Protein AF-A0A4Q3RUY1-F1 (afdb_monomer_lite)

Sequence (72 aa):
MTNAAIIPVKQTNCSVQAYTTRQLAALYQVSPKVFLRWIKPFRKSIGKKNGWHFNHAQVALIFSLLGAPGDE

Radius of gyration: 14.76 Å; chains: 1; bounding box: 42×26×31 Å

Secondary structure (DSSP, 8-state):
------------------EEHHHHHHHTTS-HHHHHHHHSTTHHHH---BTTEE-HHHHHHHHHHH--TT--

Foldseek 3Di:
DDDDDPDPPPPDPDPLDWDFLCRVCVLQPHDSVVSCVLCVVVCVVLDDDPPRTRGNVSVVVSCVRVPGRPPD

Structure (mmCIF, N/CA/C/O backbone):
data_AF-A0A4Q3RUY1-F1
#
_entry.id   AF-A0A4Q3RUY1-F1
#
loop_
_atom_site.group_PDB
_atom_site.id
_atom_site.type_symbol
_atom_site.label_atom_id
_atom_site.label_alt_id
_atom_site.label_comp_id
_atom_site.label_asym_id
_atom_site.label_entity_id
_atom_site.label_seq_id
_atom_site.pdbx_PDB_ins_code
_atom_site.Cartn_x
_atom_site.Cartn_y
_atom_site.Cartn_z
_atom_site.occupancy
_atom_site.B_iso_or_equiv
_atom_site.auth_seq_id
_atom_site.auth_comp_id
_atom_site.auth_asym_id
_atom_site.auth_atom_id
_atom_site.pdbx_PDB_model_num
ATOM 1 N N . MET A 1 1 ? -34.745 -14.763 20.137 1.00 46.44 1 MET A N 1
ATOM 2 C CA . MET A 1 1 ? -33.447 -14.165 20.515 1.00 46.44 1 MET A CA 1
ATOM 3 C C . MET A 1 1 ? -32.447 -15.297 20.690 1.00 46.44 1 MET A C 1
ATOM 5 O O . MET A 1 1 ? -32.342 -15.819 21.787 1.00 46.44 1 MET A O 1
ATOM 9 N N . THR A 1 2 ? -31.785 -15.752 19.626 1.00 38.47 2 THR A N 1
ATOM 10 C CA . THR A 1 2 ? -30.820 -16.858 19.744 1.00 38.47 2 THR A CA 1
ATOM 11 C C . THR A 1 2 ? -29.705 -16.732 18.718 1.00 38.47 2 THR A C 1
ATOM 13 O O . THR A 1 2 ? -29.950 -16.776 17.517 1.00 38.47 2 THR A O 1
ATOM 16 N N . ASN A 1 3 ? -28.497 -16.648 19.274 1.00 39.81 3 ASN A N 1
ATOM 17 C CA . ASN A 1 3 ? -27.215 -17.082 18.734 1.00 39.81 3 ASN A CA 1
ATOM 18 C C . ASN A 1 3 ? -26.661 -16.276 17.558 1.00 39.81 3 ASN A C 1
ATOM 20 O O . ASN A 1 3 ? -26.789 -16.635 16.391 1.00 39.81 3 ASN A O 1
ATOM 24 N N . ALA A 1 4 ? -25.933 -15.214 17.921 1.00 48.84 4 ALA A N 1
ATOM 25 C CA . ALA A 1 4 ? -24.828 -14.719 17.118 1.00 48.84 4 ALA A CA 1
ATOM 26 C C . ALA A 1 4 ? -23.917 -15.909 16.780 1.00 48.84 4 ALA A C 1
ATOM 28 O O . ALA A 1 4 ? -23.320 -16.514 17.671 1.00 48.84 4 ALA A O 1
ATOM 29 N N . ALA A 1 5 ? -23.859 -16.275 15.501 1.00 49.06 5 ALA A N 1
ATOM 30 C CA . ALA A 1 5 ? -22.885 -17.222 14.995 1.00 49.06 5 ALA A CA 1
ATOM 31 C C . ALA A 1 5 ? -21.494 -16.636 15.259 1.00 49.06 5 ALA A C 1
ATOM 33 O O . ALA A 1 5 ? -21.061 -15.691 14.599 1.00 49.06 5 ALA A O 1
ATOM 34 N N . ILE A 1 6 ? -20.822 -17.163 16.279 1.00 58.03 6 ILE A N 1
ATOM 35 C CA . ILE A 1 6 ? -19.418 -16.887 16.553 1.00 58.03 6 ILE A CA 1
ATOM 36 C C . ILE A 1 6 ? -18.654 -17.520 15.392 1.00 58.03 6 ILE A C 1
ATOM 38 O O . ILE A 1 6 ? -18.438 -18.729 15.358 1.00 58.03 6 ILE A O 1
ATOM 42 N N . ILE A 1 7 ? -18.310 -16.705 14.394 1.00 60.31 7 ILE A N 1
ATOM 43 C CA . ILE A 1 7 ? -17.371 -17.097 13.346 1.00 60.31 7 ILE A CA 1
ATOM 44 C C . ILE A 1 7 ? -16.065 -17.438 14.071 1.00 60.31 7 ILE A C 1
ATOM 46 O O . ILE A 1 7 ? -15.563 -16.585 14.811 1.00 60.31 7 ILE A O 1
ATOM 50 N N . PRO A 1 8 ? -15.499 -18.646 13.903 1.00 44.53 8 PRO A N 1
ATOM 51 C CA . PRO A 1 8 ? -14.185 -18.935 14.438 1.00 44.53 8 PRO A CA 1
ATOM 52 C C . PRO A 1 8 ? -13.192 -18.081 13.652 1.00 44.53 8 PRO A C 1
ATOM 54 O O . PRO A 1 8 ? -12.751 -18.445 12.562 1.00 44.53 8 PRO A O 1
ATOM 57 N N . VAL A 1 9 ? -12.855 -16.906 14.188 1.00 57.69 9 VAL A N 1
ATOM 58 C CA . VAL A 1 9 ? -11.650 -16.195 13.777 1.00 57.69 9 VAL A CA 1
ATOM 59 C C . VAL A 1 9 ? -10.526 -17.167 14.074 1.00 57.69 9 VAL A C 1
ATOM 61 O O . VAL A 1 9 ? -10.229 -17.458 15.232 1.00 57.69 9 VAL A O 1
ATOM 64 N N . LYS A 1 10 ? -9.952 -17.740 13.017 1.00 48.09 10 LYS A N 1
ATOM 65 C CA . LYS A 1 10 ? -8.739 -18.536 13.104 1.00 48.09 10 LYS A CA 1
ATOM 66 C C . LYS A 1 10 ? -7.685 -17.611 13.704 1.00 48.09 10 LYS A C 1
ATOM 68 O O . LYS A 1 10 ? -7.100 -16.799 12.994 1.00 48.09 10 LYS A O 1
ATOM 73 N N . GLN A 1 11 ? -7.491 -17.689 15.018 1.00 52.22 11 GLN A N 1
ATOM 74 C CA . GLN A 1 11 ? -6.414 -17.010 15.719 1.00 52.22 11 GLN A CA 1
ATOM 75 C C . GLN A 1 11 ? -5.123 -17.736 15.340 1.00 52.22 11 GLN A C 1
ATOM 77 O O . GLN A 1 11 ? -4.547 -18.506 16.103 1.00 52.22 11 GLN A O 1
ATOM 82 N N . THR A 1 12 ? -4.688 -17.554 14.100 1.00 45.69 12 THR A N 1
ATOM 83 C CA . THR A 1 12 ? -3.304 -17.794 13.746 1.00 45.69 12 THR A CA 1
ATOM 84 C C . THR A 1 12 ? -2.494 -16.822 14.590 1.00 45.69 12 THR A C 1
ATOM 86 O O . THR A 1 12 ? -2.755 -15.618 14.569 1.00 45.69 12 THR A O 1
ATOM 89 N N . ASN A 1 13 ? -1.527 -17.344 15.346 1.00 45.00 13 ASN A N 1
ATOM 90 C CA . ASN A 1 13 ? -0.388 -16.587 15.862 1.00 45.00 13 ASN A CA 1
ATOM 91 C C . ASN A 1 13 ? 0.379 -16.009 14.660 1.00 45.00 13 ASN A C 1
ATOM 93 O O . ASN A 1 13 ? 1.444 -16.482 14.274 1.00 45.00 13 ASN A O 1
ATOM 97 N N . CYS A 1 14 ? -0.239 -15.050 13.980 1.00 43.31 14 CYS A N 1
ATOM 98 C CA . CYS A 1 14 ? 0.283 -14.387 12.817 1.00 43.31 14 CYS A CA 1
ATOM 99 C C . CYS A 1 14 ? 1.357 -13.454 13.341 1.00 43.31 14 CYS A C 1
ATOM 101 O O . CYS A 1 14 ? 1.063 -12.488 14.044 1.00 43.31 14 CYS A O 1
ATOM 103 N N . SER A 1 15 ? 2.604 -13.709 12.962 1.00 47.44 15 SER A N 1
ATOM 104 C CA . SER A 1 15 ? 3.542 -12.610 12.783 1.00 47.44 15 SER A CA 1
ATOM 105 C C . SER A 1 15 ? 2.919 -11.693 11.733 1.00 47.44 15 SER A C 1
ATOM 107 O O . SER A 1 15 ? 3.007 -11.912 10.527 1.00 47.44 15 SER A O 1
ATOM 109 N N . VAL A 1 16 ? 2.119 -10.754 12.219 1.00 55.75 16 VAL A N 1
ATOM 110 C CA . VAL A 1 16 ? 1.331 -9.823 11.439 1.00 55.75 16 VAL A CA 1
ATOM 111 C C . VAL A 1 16 ? 2.321 -8.817 10.855 1.00 55.75 16 VAL A C 1
ATOM 113 O O . VAL A 1 16 ? 2.626 -7.784 11.450 1.00 55.75 16 VAL A O 1
ATOM 116 N N . GLN A 1 17 ? 2.914 -9.161 9.712 1.00 71.25 17 GLN A N 1
ATOM 117 C CA . GLN A 1 17 ? 3.923 -8.310 9.099 1.00 71.25 17 GLN A CA 1
ATOM 118 C C . GLN A 1 17 ? 3.255 -7.092 8.464 1.00 71.25 17 GLN A C 1
ATOM 120 O O . GLN A 1 17 ? 2.442 -7.186 7.544 1.00 71.25 17 GLN A O 1
ATOM 125 N N . ALA A 1 18 ? 3.598 -5.919 8.992 1.00 82.25 18 ALA A N 1
ATOM 126 C CA . ALA A 1 18 ? 3.348 -4.664 8.312 1.00 82.25 18 ALA A CA 1
ATOM 127 C C . ALA A 1 18 ? 4.238 -4.605 7.067 1.00 82.25 18 ALA A C 1
ATOM 129 O O . ALA A 1 18 ? 5.438 -4.875 7.144 1.00 82.25 18 ALA A O 1
ATOM 130 N N . TYR A 1 19 ? 3.668 -4.215 5.930 1.00 87.69 19 TYR A N 1
ATOM 131 C CA . TYR A 1 19 ? 4.424 -4.114 4.687 1.00 87.69 19 TYR A CA 1
ATOM 132 C C . TYR A 1 19 ? 4.637 -2.662 4.289 1.00 87.69 19 TYR A C 1
ATOM 134 O O . TYR A 1 19 ? 3.738 -1.819 4.338 1.00 87.69 19 TYR A O 1
ATOM 142 N N . THR A 1 20 ? 5.842 -2.354 3.829 1.00 90.69 20 THR A N 1
ATOM 143 C CA . THR A 1 20 ? 6.092 -1.113 3.099 1.00 90.69 20 THR A CA 1
ATOM 144 C C . THR A 1 20 ? 5.458 -1.173 1.710 1.00 90.69 20 THR A C 1
ATOM 146 O O . THR A 1 20 ? 5.224 -2.237 1.140 1.00 90.69 20 THR A O 1
ATOM 149 N N . THR A 1 21 ? 5.254 -0.004 1.101 1.00 91.75 21 THR A N 1
ATOM 150 C CA . THR A 1 21 ? 4.824 0.092 -0.305 1.00 91.75 21 THR A CA 1
ATOM 151 C C . THR A 1 21 ? 5.778 -0.650 -1.247 1.00 91.75 21 THR A C 1
ATOM 153 O O . THR A 1 21 ? 5.325 -1.231 -2.223 1.00 91.75 21 THR A O 1
ATOM 156 N N . ARG A 1 22 ? 7.089 -0.642 -0.960 1.00 91.38 22 ARG A N 1
ATOM 157 C CA . ARG A 1 22 ? 8.091 -1.348 -1.771 1.00 91.38 22 ARG A CA 1
ATOM 158 C C . ARG A 1 22 ? 7.922 -2.860 -1.697 1.00 91.38 22 ARG A C 1
ATOM 160 O O . ARG A 1 22 ? 7.963 -3.501 -2.736 1.00 91.38 22 ARG A O 1
ATOM 167 N N . GLN A 1 23 ? 7.710 -3.403 -0.501 1.00 91.62 23 GLN A N 1
ATOM 168 C CA . GLN A 1 23 ? 7.507 -4.840 -0.331 1.00 91.62 23 GLN A CA 1
ATOM 169 C C . GLN A 1 23 ? 6.197 -5.301 -0.974 1.00 91.62 23 GLN A C 1
ATOM 171 O O . GLN A 1 23 ? 6.213 -6.284 -1.698 1.00 91.62 23 GLN A O 1
ATOM 176 N N . LEU A 1 24 ? 5.092 -4.564 -0.797 1.00 91.31 24 LEU A N 1
ATOM 177 C CA . LEU A 1 24 ? 3.833 -4.894 -1.480 1.00 91.31 24 LEU A CA 1
ATOM 178 C C . LEU A 1 24 ? 3.989 -4.853 -2.999 1.00 91.31 24 LEU A C 1
ATOM 180 O O . LEU A 1 24 ? 3.582 -5.781 -3.681 1.00 91.31 24 LEU A O 1
ATOM 184 N N . ALA A 1 25 ? 4.624 -3.811 -3.535 1.00 92.81 25 ALA A N 1
ATOM 185 C CA . ALA A 1 25 ? 4.862 -3.720 -4.970 1.00 92.81 25 ALA A CA 1
ATOM 186 C C . ALA A 1 25 ? 5.721 -4.887 -5.488 1.00 92.81 25 ALA A C 1
ATOM 188 O O . ALA A 1 25 ? 5.417 -5.434 -6.542 1.00 92.81 25 ALA A O 1
ATOM 189 N N . ALA A 1 26 ? 6.735 -5.306 -4.720 1.00 92.31 26 ALA A N 1
ATOM 190 C CA . ALA A 1 26 ? 7.556 -6.467 -5.046 1.00 92.31 26 ALA A CA 1
ATOM 191 C C . ALA A 1 26 ? 6.758 -7.783 -5.036 1.00 92.31 26 ALA A C 1
ATOM 193 O O . ALA A 1 26 ? 6.973 -8.603 -5.922 1.00 92.31 26 ALA A O 1
ATOM 194 N N . LEU A 1 27 ? 5.814 -7.965 -4.101 1.00 90.94 27 LEU A N 1
ATOM 195 C CA . LEU A 1 27 ? 4.927 -9.139 -4.076 1.00 90.94 27 LEU A CA 1
ATOM 196 C C . LEU A 1 27 ? 4.073 -9.239 -5.345 1.00 90.94 27 LEU A C 1
ATOM 198 O O . LEU A 1 27 ? 3.924 -10.319 -5.898 1.00 90.94 27 LEU A O 1
ATOM 202 N N . TYR A 1 28 ? 3.566 -8.107 -5.833 1.00 90.94 28 TYR A N 1
ATOM 203 C CA . TYR A 1 28 ? 2.817 -8.033 -7.092 1.00 90.94 28 TYR A CA 1
ATOM 204 C C . TYR A 1 28 ? 3.716 -7.910 -8.335 1.00 90.94 28 TYR A C 1
ATOM 206 O O . TYR A 1 28 ? 3.206 -7.665 -9.422 1.00 90.94 28 TYR A O 1
ATOM 214 N N . GLN A 1 29 ? 5.043 -8.010 -8.187 1.00 93.19 29 GLN A N 1
ATOM 215 C CA . GLN A 1 29 ? 6.031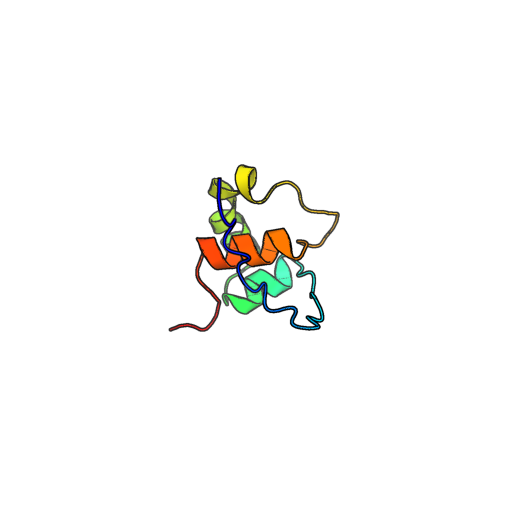 -7.854 -9.266 1.00 93.19 29 GLN A CA 1
ATOM 216 C C . GLN A 1 29 ? 5.886 -6.557 -10.088 1.00 93.19 29 GLN A C 1
ATOM 218 O O . GLN A 1 29 ? 6.244 -6.483 -11.262 1.00 93.19 29 GLN A O 1
ATOM 223 N N . VAL A 1 30 ? 5.400 -5.486 -9.460 1.00 93.69 30 VAL A N 1
ATOM 224 C CA . VAL A 1 30 ? 5.223 -4.175 -10.092 1.00 93.69 30 VAL A CA 1
ATOM 225 C C . VAL A 1 30 ? 6.110 -3.121 -9.442 1.00 93.69 30 VAL A C 1
ATOM 227 O O . VAL A 1 30 ? 6.588 -3.245 -8.315 1.00 93.69 30 VAL A O 1
ATOM 230 N N . SER A 1 31 ? 6.307 -1.999 -10.136 1.00 95.06 31 SER A N 1
ATOM 231 C CA . SER A 1 31 ? 6.977 -0.853 -9.520 1.00 95.06 31 SER A CA 1
ATOM 232 C C . SER A 1 31 ? 6.107 -0.224 -8.413 1.00 95.06 31 SER A C 1
ATOM 234 O O . SER A 1 31 ? 4.876 -0.197 -8.529 1.00 95.06 31 SER A O 1
ATOM 236 N N . PRO A 1 32 ? 6.703 0.403 -7.377 1.00 93.62 32 PRO A N 1
ATOM 237 C CA . PRO A 1 32 ? 5.946 1.100 -6.333 1.00 93.62 32 PRO A CA 1
ATOM 238 C C . PRO A 1 32 ? 4.986 2.168 -6.871 1.00 93.62 32 PRO A C 1
ATOM 240 O O . PRO A 1 32 ? 3.928 2.402 -6.293 1.00 93.62 32 PRO A O 1
ATOM 243 N N . LYS A 1 33 ? 5.335 2.811 -7.995 1.00 95.12 33 LYS A N 1
ATOM 244 C CA . LYS A 1 33 ? 4.481 3.806 -8.659 1.00 95.12 33 LYS A CA 1
ATOM 245 C C . LYS A 1 33 ? 3.217 3.172 -9.244 1.00 95.12 33 LYS A C 1
ATOM 247 O O . LYS A 1 33 ? 2.141 3.754 -9.118 1.00 95.12 33 LYS A O 1
ATOM 252 N N . VAL A 1 34 ? 3.348 1.997 -9.864 1.00 95.56 34 VAL A N 1
ATOM 253 C CA . VAL A 1 34 ? 2.217 1.237 -10.419 1.00 95.56 34 VAL A CA 1
ATOM 254 C C . VAL A 1 34 ? 1.322 0.745 -9.289 1.00 95.56 34 VAL A C 1
ATOM 256 O O . VAL A 1 34 ? 0.128 1.036 -9.303 1.00 95.56 34 VAL A O 1
ATOM 259 N N . PHE A 1 35 ? 1.906 0.144 -8.249 1.00 94.62 35 PHE A N 1
ATOM 260 C CA . PHE A 1 35 ? 1.161 -0.299 -7.071 1.00 94.62 35 PHE A CA 1
ATOM 261 C C . PHE A 1 35 ? 0.348 0.843 -6.434 1.00 94.62 35 PHE A C 1
ATOM 263 O O . PHE A 1 35 ? -0.850 0.709 -6.195 1.00 94.62 35 PHE A O 1
ATOM 270 N N . LEU A 1 36 ? 0.962 2.017 -6.229 1.00 92.88 36 LEU A N 1
ATOM 271 C CA . LEU A 1 36 ? 0.264 3.195 -5.697 1.00 92.88 36 LEU A CA 1
ATOM 272 C C . LEU A 1 36 ? -0.893 3.664 -6.589 1.00 92.88 36 LEU A C 1
ATOM 274 O O . LEU A 1 36 ? -1.879 4.192 -6.074 1.00 92.88 36 LEU A O 1
ATOM 278 N N . ARG A 1 37 ? -0.789 3.490 -7.912 1.00 95.38 37 ARG A N 1
ATOM 279 C CA . ARG A 1 37 ? -1.864 3.815 -8.856 1.00 95.38 37 ARG A CA 1
ATOM 280 C C . ARG A 1 37 ? -3.028 2.829 -8.726 1.00 95.38 37 ARG A C 1
ATOM 282 O O . ARG A 1 37 ? -4.167 3.284 -8.745 1.00 95.38 37 ARG A O 1
ATOM 289 N N . TRP A 1 38 ? -2.751 1.540 -8.528 1.00 94.69 38 TRP A N 1
ATOM 290 C CA . TRP A 1 38 ? -3.774 0.507 -8.314 1.00 94.69 38 TRP A CA 1
ATOM 291 C C . TRP A 1 38 ? -4.571 0.725 -7.028 1.00 94.69 38 TRP A C 1
ATOM 293 O O . TRP A 1 38 ? -5.792 0.620 -7.037 1.00 94.69 38 TRP A O 1
ATOM 303 N N . ILE A 1 39 ? -3.911 1.120 -5.933 1.00 93.31 39 ILE A N 1
ATOM 304 C CA . ILE A 1 39 ? -4.601 1.370 -4.655 1.00 93.31 39 ILE A CA 1
ATOM 305 C C . ILE A 1 39 ? -5.208 2.777 -4.534 1.00 93.31 39 ILE A C 1
ATOM 307 O O . ILE A 1 39 ? -5.965 3.045 -3.601 1.00 93.31 39 ILE A O 1
ATOM 311 N N . LYS A 1 40 ? -4.902 3.697 -5.461 1.00 93.62 40 LYS A N 1
ATOM 312 C CA . LYS A 1 40 ? -5.440 5.069 -5.480 1.00 93.62 40 LYS A CA 1
ATOM 313 C C . LYS A 1 40 ? -6.978 5.132 -5.405 1.00 93.62 40 LYS A C 1
ATOM 315 O O . LYS A 1 40 ? -7.451 5.906 -4.569 1.00 93.62 40 LYS A O 1
ATOM 320 N N . PRO A 1 41 ? -7.761 4.373 -6.202 1.00 94.25 41 PRO A N 1
ATOM 321 C CA . PRO A 1 41 ? -9.226 4.377 -6.099 1.00 94.25 41 PRO A CA 1
ATOM 322 C C . PRO A 1 41 ? -9.735 3.916 -4.726 1.00 94.25 41 PRO A C 1
ATOM 324 O O . PRO A 1 41 ? -10.731 4.435 -4.230 1.00 94.25 41 PRO A O 1
ATOM 327 N N . PHE A 1 42 ? -9.009 3.019 -4.059 1.00 93.12 42 PHE A N 1
ATOM 328 C CA . PHE A 1 42 ? -9.410 2.419 -2.784 1.00 93.12 42 PHE A CA 1
ATOM 329 C C . PHE A 1 42 ? -8.822 3.120 -1.556 1.00 93.12 42 PHE A C 1
ATOM 331 O O . PHE A 1 42 ? -8.999 2.668 -0.425 1.00 93.12 42 PHE A O 1
ATOM 338 N N . ARG A 1 43 ? -8.131 4.250 -1.744 1.00 89.00 43 ARG A N 1
ATOM 339 C CA . ARG A 1 43 ? -7.416 4.952 -0.668 1.00 89.00 43 ARG A CA 1
ATOM 340 C C . ARG A 1 43 ? -8.331 5.384 0.481 1.00 89.00 43 ARG A C 1
ATOM 342 O O . ARG A 1 43 ? -7.874 5.440 1.618 1.00 89.00 43 ARG A O 1
ATOM 349 N N . LYS A 1 44 ? -9.605 5.678 0.197 1.00 90.56 44 LYS A N 1
ATOM 350 C CA . LYS A 1 44 ? -10.606 5.996 1.230 1.00 90.56 44 LYS A CA 1
ATOM 351 C C . LYS A 1 44 ? -10.896 4.789 2.129 1.00 90.56 44 LYS A C 1
ATOM 353 O O . LYS A 1 44 ? -10.935 4.959 3.339 1.00 90.56 44 LYS A O 1
ATOM 358 N N . SER A 1 45 ? -11.028 3.597 1.547 1.00 90.06 45 SER A N 1
ATOM 359 C CA . SER A 1 45 ? -11.314 2.352 2.273 1.00 90.06 45 SER A CA 1
ATOM 360 C C . SER A 1 45 ? -10.092 1.812 3.019 1.00 90.06 45 SER A C 1
ATOM 362 O O . SER A 1 45 ? -10.208 1.380 4.158 1.00 90.06 45 SER A O 1
ATOM 364 N N . ILE A 1 46 ? -8.904 1.877 2.407 1.00 90.12 46 ILE A N 1
ATOM 365 C CA . ILE A 1 46 ? -7.635 1.462 3.037 1.00 90.12 46 ILE A CA 1
ATOM 366 C C . ILE A 1 46 ? -7.242 2.443 4.160 1.00 90.12 46 ILE A C 1
ATOM 368 O O . ILE A 1 46 ? -6.635 2.072 5.164 1.00 90.12 46 ILE A O 1
ATOM 372 N N . GLY A 1 47 ? -7.574 3.723 4.002 1.00 89.25 47 GLY A N 1
ATOM 373 C CA . GLY A 1 47 ? -7.214 4.772 4.947 1.00 89.25 47 GLY A CA 1
ATOM 374 C C . GLY A 1 47 ? -5.775 5.275 4.789 1.00 89.25 47 GLY A C 1
ATOM 375 O O . GLY A 1 47 ? -5.076 5.017 3.803 1.00 89.25 47 GLY A O 1
ATOM 376 N N . LYS A 1 48 ? -5.329 6.075 5.763 1.00 86.12 48 LYS A N 1
ATOM 377 C CA . LYS A 1 48 ? -3.998 6.700 5.755 1.00 86.12 48 LYS A CA 1
ATOM 378 C C . LYS A 1 48 ? -2.935 5.693 6.204 1.00 86.12 48 LYS A C 1
ATOM 380 O O . LYS A 1 48 ? -3.153 4.934 7.143 1.00 86.12 48 LYS A O 1
ATOM 385 N N . LYS A 1 49 ? -1.764 5.709 5.563 1.00 80.75 49 LYS A N 1
ATOM 386 C CA . LYS A 1 49 ? -0.601 4.942 6.034 1.00 80.75 49 LYS A CA 1
ATOM 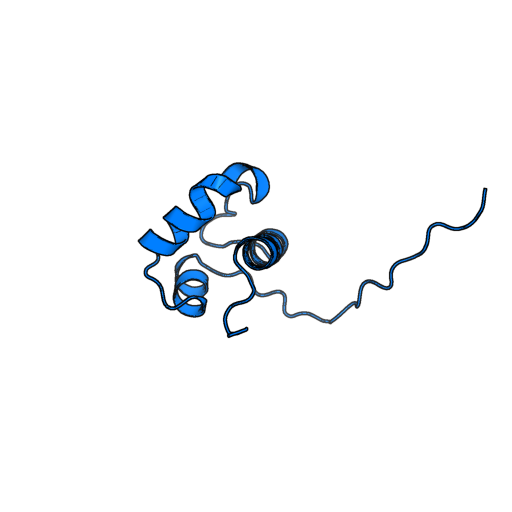387 C C . LYS A 1 49 ? -0.151 5.429 7.410 1.00 80.75 49 LYS A C 1
ATOM 389 O O . LYS A 1 49 ? -0.049 6.639 7.626 1.00 80.75 49 LYS A O 1
ATOM 394 N N . ASN A 1 50 ? 0.224 4.489 8.274 1.00 79.50 50 ASN A N 1
ATOM 395 C CA . ASN A 1 50 ? 0.931 4.789 9.515 1.00 79.50 50 ASN A CA 1
ATOM 396 C C . ASN A 1 50 ? 2.435 4.874 9.220 1.00 79.50 50 ASN A C 1
ATOM 398 O O . ASN A 1 50 ? 3.148 3.872 9.145 1.00 79.50 50 ASN A O 1
ATOM 402 N N . GLY A 1 51 ? 2.903 6.100 8.970 1.00 84.12 51 GLY A N 1
ATOM 403 C CA . GLY A 1 51 ? 4.277 6.367 8.550 1.00 84.12 51 GLY A CA 1
ATOM 404 C C . GLY A 1 51 ? 4.603 5.711 7.203 1.00 84.12 51 GLY A C 1
ATOM 405 O O . GLY A 1 51 ? 3.959 5.973 6.183 1.00 84.12 51 GLY A O 1
ATOM 406 N N . TRP A 1 52 ? 5.618 4.847 7.194 1.00 83.56 52 TRP A N 1
ATOM 407 C CA . TRP A 1 52 ? 6.149 4.212 5.981 1.00 83.56 52 TRP A CA 1
ATOM 408 C C . TRP A 1 52 ? 5.471 2.883 5.629 1.00 83.56 52 TRP A C 1
ATOM 410 O O . TRP A 1 52 ? 5.632 2.400 4.501 1.00 83.56 52 TRP A O 1
ATOM 420 N N . HIS A 1 53 ? 4.657 2.342 6.535 1.00 88.56 53 HIS A N 1
ATOM 421 C CA . HIS A 1 53 ? 4.095 0.998 6.441 1.00 88.56 53 HIS A CA 1
ATOM 422 C C . HIS A 1 53 ? 2.572 1.030 6.285 1.00 88.56 53 HIS A C 1
ATOM 424 O O . HIS A 1 53 ? 1.898 1.973 6.708 1.00 88.56 53 HIS A O 1
ATOM 430 N N . PHE A 1 54 ? 2.044 -0.008 5.648 1.00 89.31 54 PHE A N 1
ATOM 431 C CA . PHE A 1 54 ? 0.650 -0.401 5.770 1.00 89.31 54 PHE A CA 1
ATOM 432 C C . PHE A 1 54 ? 0.536 -1.365 6.943 1.00 89.31 54 PHE A C 1
ATOM 434 O O . PHE A 1 54 ? 1.329 -2.302 7.061 1.00 89.31 54 PHE A O 1
ATOM 441 N N . ASN A 1 55 ? -0.427 -1.110 7.823 1.00 89.62 55 ASN A N 1
ATOM 442 C CA . ASN A 1 55 ? -0.719 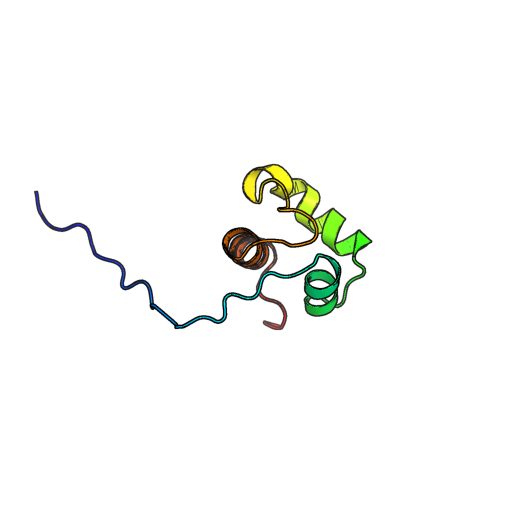-2.034 8.910 1.00 89.62 55 ASN A CA 1
ATOM 443 C C . ASN A 1 55 ? -1.381 -3.311 8.363 1.00 89.62 55 ASN A C 1
ATOM 445 O O . ASN A 1 55 ? -1.715 -3.415 7.184 1.00 89.62 55 ASN A O 1
ATOM 449 N N . HIS A 1 56 ? -1.609 -4.282 9.233 1.00 87.62 56 HIS A N 1
ATOM 450 C CA . HIS A 1 56 ? -2.184 -5.560 8.832 1.00 87.62 56 HIS A CA 1
ATOM 451 C C . HIS A 1 56 ? -3.557 -5.469 8.184 1.00 87.62 56 HIS A C 1
ATOM 453 O O . HIS A 1 56 ? -3.782 -6.073 7.143 1.00 87.62 56 HIS A O 1
ATOM 459 N N . ALA A 1 57 ? -4.461 -4.702 8.794 1.00 88.94 57 ALA A N 1
ATOM 460 C CA . ALA A 1 57 ? -5.816 -4.541 8.292 1.00 88.94 57 ALA A CA 1
ATOM 461 C C . ALA A 1 57 ? -5.796 -3.921 6.889 1.00 88.94 57 ALA A C 1
ATOM 463 O O . ALA A 1 57 ? -6.527 -4.350 6.005 1.00 88.94 57 ALA A O 1
ATOM 464 N N . GLN A 1 58 ? -4.893 -2.966 6.661 1.00 91.31 58 GLN A N 1
ATOM 465 C CA . GLN A 1 58 ? -4.67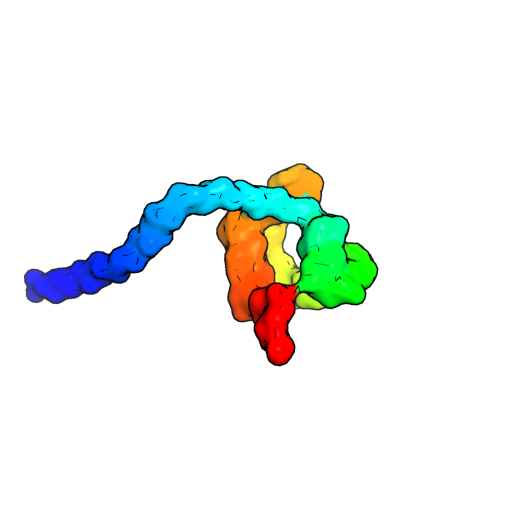2 -2.350 5.358 1.00 91.31 58 GLN A CA 1
ATOM 466 C C . GLN A 1 58 ? -4.140 -3.348 4.340 1.00 91.31 58 GLN A C 1
ATOM 468 O O . GLN A 1 58 ? -4.623 -3.370 3.216 1.00 91.31 58 GLN A O 1
ATOM 473 N N . VAL A 1 59 ? -3.169 -4.174 4.725 1.00 90.25 59 VAL A N 1
ATOM 474 C CA . VAL A 1 59 ? -2.601 -5.209 3.855 1.00 90.25 59 VAL A CA 1
ATOM 475 C C . VAL A 1 59 ? -3.659 -6.251 3.489 1.00 90.25 59 VAL A C 1
ATOM 477 O O . VAL A 1 59 ? -3.828 -6.546 2.312 1.00 90.25 59 VAL A O 1
ATOM 480 N N . ALA A 1 60 ? -4.426 -6.745 4.462 1.00 89.25 60 ALA A N 1
ATOM 481 C CA . ALA A 1 60 ? -5.508 -7.697 4.225 1.00 89.25 60 ALA A CA 1
ATOM 482 C C . ALA A 1 60 ? -6.582 -7.122 3.287 1.00 89.25 60 ALA A C 1
ATOM 484 O O . ALA A 1 60 ? -7.057 -7.805 2.380 1.00 89.25 60 ALA A O 1
ATOM 485 N N . LEU A 1 61 ? -6.923 -5.843 3.460 1.00 91.44 61 LEU A N 1
ATOM 486 C CA . LEU A 1 61 ? -7.881 -5.147 2.605 1.00 91.44 61 LEU A CA 1
ATOM 487 C C . LEU A 1 61 ? -7.323 -4.953 1.187 1.00 91.44 61 LEU A C 1
ATOM 489 O O . LEU A 1 61 ? -8.037 -5.172 0.216 1.00 91.44 61 LEU A O 1
ATOM 493 N N . ILE A 1 62 ?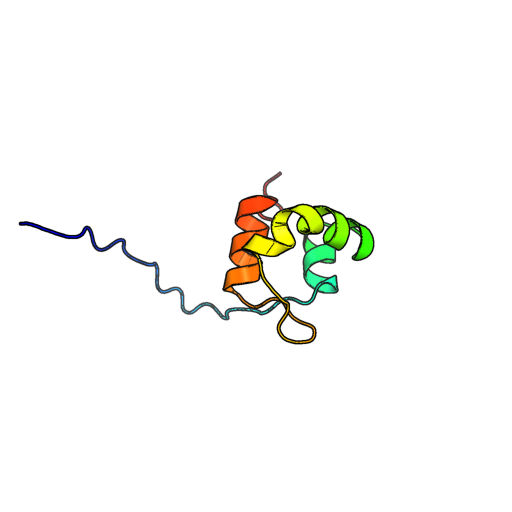 -6.038 -4.615 1.054 1.00 91.38 62 ILE A N 1
ATOM 494 C CA . ILE A 1 62 ? -5.345 -4.540 -0.241 1.00 91.38 62 ILE A CA 1
ATOM 495 C C . ILE A 1 62 ? -5.393 -5.894 -0.957 1.00 91.38 62 ILE A C 1
ATOM 497 O O . ILE A 1 62 ? -5.764 -5.929 -2.126 1.00 91.38 62 ILE A O 1
ATOM 501 N N . PHE A 1 63 ? -5.078 -6.994 -0.268 1.00 90.94 63 PHE A N 1
ATOM 502 C CA . PHE A 1 63 ? -5.123 -8.342 -0.845 1.00 90.94 63 PHE A CA 1
ATOM 503 C C . PHE A 1 63 ? -6.544 -8.760 -1.227 1.00 90.94 63 PHE A C 1
ATOM 505 O O . PHE A 1 63 ? -6.747 -9.355 -2.276 1.00 90.94 63 PHE A O 1
ATOM 512 N N . SER A 1 64 ? -7.546 -8.374 -0.436 1.00 89.88 64 SER A N 1
ATOM 513 C CA . SER A 1 64 ? -8.953 -8.640 -0.765 1.00 89.88 64 SER A CA 1
ATOM 514 C C . SER A 1 64 ? -9.428 -7.869 -2.005 1.00 89.88 64 SER A C 1
ATOM 516 O O . SER A 1 64 ? -10.307 -8.339 -2.717 1.00 89.88 64 SER A O 1
ATOM 518 N N . LEU A 1 65 ? -8.872 -6.678 -2.261 1.00 90.06 65 LEU A N 1
ATOM 519 C CA . LEU A 1 65 ? -9.256 -5.825 -3.392 1.00 90.06 65 LEU A CA 1
ATOM 520 C C . LEU A 1 65 ? -8.492 -6.130 -4.684 1.00 90.06 65 LEU A C 1
ATOM 522 O O . LEU A 1 65 ? -9.060 -6.010 -5.764 1.00 90.06 65 LEU A O 1
ATOM 526 N N . LEU A 1 66 ? -7.197 -6.434 -4.578 1.00 89.62 66 LEU A N 1
ATOM 527 C CA . LEU A 1 66 ? -6.314 -6.671 -5.725 1.00 89.62 66 LEU A CA 1
ATOM 528 C C . LE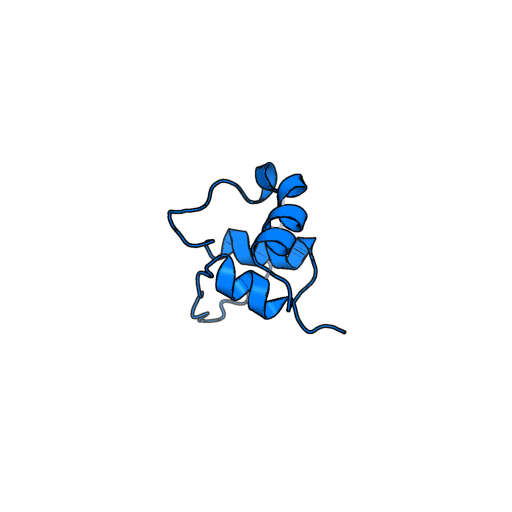U A 1 66 ? -6.129 -8.161 -6.046 1.00 89.62 66 LEU A C 1
ATOM 530 O O . LEU A 1 66 ? -5.550 -8.471 -7.080 1.00 89.62 66 LEU A O 1
ATOM 534 N N . GLY A 1 67 ? -6.591 -9.059 -5.172 1.00 88.38 67 GLY A N 1
ATOM 535 C CA . GLY A 1 67 ? -6.222 -10.475 -5.182 1.00 88.38 67 GLY A CA 1
ATOM 536 C C . GLY A 1 67 ? -4.946 -10.724 -4.376 1.00 88.38 67 GLY A C 1
ATOM 537 O O . GLY A 1 67 ? -4.122 -9.819 -4.196 1.00 88.38 67 GLY A O 1
ATOM 538 N N . ALA A 1 68 ? -4.782 -11.937 -3.850 1.00 81.88 68 ALA A N 1
ATOM 539 C CA . ALA A 1 68 ? -3.550 -12.308 -3.168 1.00 81.88 68 ALA A CA 1
ATOM 540 C C . ALA A 1 68 ? -2.421 -12.511 -4.201 1.00 81.88 68 ALA A C 1
ATOM 542 O O . ALA A 1 68 ? -2.651 -13.064 -5.277 1.00 81.88 68 ALA A O 1
ATOM 543 N N . PRO A 1 69 ? -1.204 -12.017 -3.923 1.00 77.81 69 PRO A N 1
ATOM 544 C CA . PRO A 1 69 ? -0.086 -12.171 -4.843 1.00 77.81 69 PRO A CA 1
ATOM 545 C C . PRO A 1 69 ? 0.316 -13.651 -4.946 1.00 77.81 69 PRO A C 1
ATOM 547 O O . PRO A 1 69 ? 0.643 -14.262 -3.930 1.00 77.81 69 PRO A O 1
ATOM 550 N N . GLY A 1 70 ? 0.330 -14.200 -6.164 1.00 66.88 70 GLY A N 1
ATOM 551 C CA . GLY A 1 70 ? 0.744 -15.583 -6.441 1.00 66.88 70 GLY A CA 1
ATOM 552 C C . GLY A 1 70 ? -0.388 -16.595 -6.645 1.00 66.88 70 GLY A C 1
ATOM 553 O O . GLY A 1 70 ? -0.079 -17.746 -6.927 1.00 66.88 70 GLY A O 1
ATOM 554 N N . ASP A 1 71 ? -1.657 -16.186 -6.546 1.00 57.53 71 ASP A N 1
ATOM 555 C CA . ASP A 1 71 ? -2.805 -16.995 -6.988 1.00 57.53 71 ASP A CA 1
ATOM 556 C C . ASP A 1 71 ? -3.044 -16.809 -8.506 1.00 57.53 71 ASP A C 1
ATOM 558 O O . ASP A 1 71 ? -4.090 -16.304 -8.921 1.00 57.53 71 ASP A O 1
ATOM 562 N N . GLU A 1 72 ? -2.041 -17.159 -9.325 1.00 46.25 72 GLU A N 1
ATOM 563 C CA . GLU A 1 72 ? -2.211 -17.418 -10.770 1.00 46.25 72 GLU A CA 1
ATOM 564 C C . GLU A 1 72 ? -2.442 -18.910 -11.035 1.00 46.25 72 GLU A C 1
ATOM 566 O O . GLU A 1 72 ? -1.764 -19.740 -10.381 1.00 46.25 72 GLU A O 1
#

pLDDT: mean 79.22, std 18.31, range [38.47, 95.56]